Protein AF-A0A101MYC7-F1 (afdb_monomer_lite)

Foldseek 3Di:
DDDDPPPPQVVCLVVVCVVCVCQLVLLVVDDPVLLVLLVVLLVVDDLVRSCVVVVHDSVVSVVSLVVLLVSSVPDPDPPPCSSVSSSSSSVVD

Structure (mmCIF, N/CA/C/O backbone):
data_AF-A0A101MYC7-F1
#
_entry.id   AF-A0A101MYC7-F1
#
loop_
_atom_site.group_PDB
_atom_site.id
_atom_site.type_symbol
_atom_site.label_atom_id
_atom_site.label_alt_id
_atom_site.label_comp_id
_atom_site.label_asym_id
_atom_site.label_entity_id
_atom_site.label_seq_id
_atom_site.pdbx_PDB_ins_code
_atom_site.Cartn_x
_atom_site.Cartn_y
_atom_site.Cartn_z
_atom_site.occupancy
_atom_site.B_iso_or_equiv
_atom_site.auth_seq_id
_atom_site.auth_comp_id
_atom_site.auth_asym_id
_atom_site.auth_atom_id
_atom_site.pdbx_PDB_model_num
ATOM 1 N N . MET A 1 1 ? 9.261 8.828 -39.299 1.00 41.22 1 MET A N 1
ATOM 2 C CA . MET A 1 1 ? 9.239 8.783 -37.821 1.00 41.22 1 MET A CA 1
ATOM 3 C C . MET A 1 1 ? 8.441 7.564 -37.394 1.00 41.22 1 MET A C 1
ATOM 5 O O . MET A 1 1 ? 7.338 7.419 -37.911 1.00 41.22 1 MET A O 1
ATOM 9 N N . PRO A 1 2 ? 8.961 6.679 -36.529 1.00 40.94 2 PRO A N 1
ATOM 10 C CA . PRO A 1 2 ? 8.118 5.691 -35.869 1.00 40.94 2 PRO A CA 1
ATOM 11 C C . PRO A 1 2 ? 7.274 6.367 -34.762 1.00 40.94 2 PRO A C 1
ATOM 13 O O . PRO A 1 2 ? 7.654 7.439 -34.284 1.00 40.94 2 PRO A O 1
ATOM 16 N N . PRO A 1 3 ? 6.117 5.786 -34.400 1.00 43.59 3 PRO A N 1
ATOM 17 C CA . PRO A 1 3 ? 5.115 6.402 -33.529 1.00 43.59 3 PRO A CA 1
ATOM 18 C C . PRO A 1 3 ? 5.538 6.457 -32.050 1.00 43.59 3 PRO A C 1
ATOM 20 O O . PRO A 1 3 ? 6.318 5.632 -31.576 1.00 43.59 3 PRO A O 1
ATOM 23 N N . SER A 1 4 ? 4.998 7.453 -31.340 1.00 47.94 4 SER A N 1
ATOM 24 C CA . SER A 1 4 ? 5.214 7.745 -29.916 1.00 47.94 4 SER A CA 1
ATOM 25 C C . SER A 1 4 ? 4.794 6.577 -29.022 1.00 47.94 4 SER A C 1
ATOM 27 O O . SER A 1 4 ? 3.620 6.219 -28.964 1.00 47.94 4 SER A O 1
ATOM 29 N N . LEU A 1 5 ? 5.761 6.015 -28.297 1.00 45.56 5 LEU A N 1
ATOM 30 C CA . LEU A 1 5 ? 5.578 4.964 -27.299 1.00 45.56 5 LEU A CA 1
ATOM 31 C C . LEU A 1 5 ? 5.012 5.558 -25.998 1.00 45.56 5 LEU A C 1
ATOM 33 O O . LEU A 1 5 ? 5.757 5.840 -25.065 1.00 45.56 5 LEU A O 1
ATOM 37 N N . SER A 1 6 ? 3.690 5.699 -25.919 1.00 50.56 6 SER A N 1
ATOM 38 C CA . SER A 1 6 ? 2.962 5.778 -24.637 1.00 50.56 6 SER A CA 1
ATOM 39 C C . SER A 1 6 ? 2.466 4.394 -24.167 1.00 50.56 6 SER A C 1
ATOM 41 O O . SER A 1 6 ? 1.674 4.287 -23.236 1.00 50.56 6 SER A O 1
ATOM 43 N N . ASP A 1 7 ? 2.991 3.317 -24.764 1.00 47.34 7 ASP A N 1
ATOM 44 C CA . ASP A 1 7 ? 2.649 1.908 -24.513 1.00 47.34 7 ASP A CA 1
ATOM 45 C C . ASP A 1 7 ? 3.549 1.242 -23.446 1.00 47.34 7 ASP A C 1
ATOM 47 O O . ASP A 1 7 ? 4.143 0.181 -23.663 1.00 47.34 7 ASP A O 1
ATOM 51 N N . GLY A 1 8 ? 3.694 1.873 -22.276 1.00 53.00 8 GLY A N 1
ATOM 52 C CA . GLY A 1 8 ? 4.575 1.379 -21.205 1.00 53.00 8 GLY A CA 1
ATOM 53 C C . GLY A 1 8 ? 4.059 0.123 -20.488 1.00 53.00 8 GLY A C 1
ATOM 54 O O . GLY A 1 8 ? 4.827 -0.796 -20.212 1.00 53.00 8 GLY A O 1
ATOM 55 N N . GLY A 1 9 ? 2.750 0.031 -20.231 1.00 51.06 9 GLY A N 1
ATOM 56 C CA . GLY A 1 9 ? 2.196 -0.930 -19.262 1.00 51.06 9 GLY A CA 1
ATOM 57 C C . GLY A 1 9 ? 2.349 -2.416 -19.620 1.00 51.06 9 GLY A C 1
ATOM 58 O O . GLY A 1 9 ? 2.580 -3.242 -18.737 1.00 51.06 9 GLY A O 1
ATOM 59 N N . LEU A 1 10 ? 2.259 -2.777 -20.905 1.00 48.03 10 LEU A N 1
ATOM 60 C CA . LEU A 1 10 ? 2.380 -4.173 -21.356 1.00 48.03 10 LEU A CA 1
ATOM 61 C C . LEU A 1 10 ? 3.836 -4.619 -21.533 1.00 48.03 10 LEU A C 1
ATOM 63 O O . LEU A 1 10 ? 4.156 -5.774 -21.245 1.00 48.03 10 LEU A O 1
ATOM 67 N N . ARG A 1 11 ? 4.737 -3.710 -21.936 1.00 49.19 11 ARG A N 1
ATOM 68 C CA . ARG A 1 11 ? 6.181 -3.999 -21.991 1.00 49.19 11 ARG A CA 1
ATOM 69 C C . ARG A 1 11 ? 6.763 -4.208 -20.595 1.00 49.19 11 ARG A C 1
ATOM 71 O O . ARG A 1 11 ? 7.618 -5.077 -20.436 1.00 49.19 11 ARG A O 1
ATOM 78 N N . SER A 1 12 ? 6.240 -3.514 -19.580 1.00 52.44 12 SER A N 1
ATOM 79 C CA . SER A 1 12 ? 6.608 -3.764 -18.186 1.00 52.44 12 SER A CA 1
ATOM 80 C C . SER A 1 12 ? 6.362 -5.227 -17.804 1.00 52.44 12 SER A C 1
ATOM 82 O O . SER A 1 12 ? 7.270 -5.878 -17.317 1.00 52.44 12 SER A O 1
ATOM 84 N N . ALA A 1 13 ? 5.195 -5.814 -18.083 1.00 52.84 13 ALA A N 1
ATOM 85 C CA . ALA A 1 13 ? 4.839 -7.149 -17.576 1.00 52.84 13 ALA A CA 1
ATOM 86 C C . ALA A 1 13 ? 5.813 -8.292 -17.951 1.00 52.84 13 ALA A C 1
ATOM 88 O O . ALA A 1 13 ? 5.970 -9.226 -17.153 1.00 52.84 13 ALA A O 1
ATOM 89 N N . VAL A 1 14 ? 6.445 -8.222 -19.132 1.00 53.59 14 VAL A N 1
ATOM 90 C CA . VAL A 1 14 ? 7.444 -9.199 -19.611 1.00 53.59 14 VAL A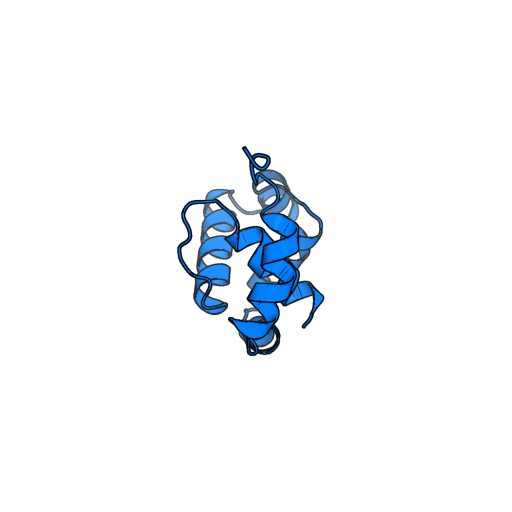 CA 1
ATOM 91 C C . VAL A 1 14 ? 8.838 -8.864 -19.082 1.00 53.59 14 VAL A C 1
ATOM 93 O O . VAL A 1 14 ? 9.484 -9.742 -18.514 1.00 53.59 14 VAL A O 1
ATOM 96 N N . VAL A 1 15 ? 9.261 -7.596 -19.166 1.00 58.09 15 VAL A N 1
ATOM 97 C CA . VAL A 1 15 ? 10.543 -7.134 -18.599 1.00 58.09 15 VAL A CA 1
ATOM 98 C C . VAL A 1 15 ? 10.603 -7.403 -17.091 1.00 58.09 15 VAL A C 1
ATOM 100 O O . VAL A 1 15 ? 11.637 -7.805 -16.577 1.00 58.09 15 VAL A O 1
ATOM 103 N N . LEU A 1 16 ? 9.481 -7.284 -16.380 1.00 56.91 16 LEU A N 1
ATOM 104 C CA . LEU A 1 16 ? 9.383 -7.516 -14.937 1.00 56.91 16 LEU A CA 1
ATOM 105 C C . LEU A 1 16 ? 9.592 -8.971 -14.526 1.00 56.91 16 LEU A C 1
ATOM 107 O O . LEU A 1 16 ? 10.099 -9.216 -13.435 1.00 56.91 16 LEU A O 1
ATOM 111 N N . ARG A 1 17 ? 9.203 -9.935 -15.372 1.00 55.31 17 ARG A N 1
ATOM 112 C CA . ARG A 1 17 ? 9.447 -11.357 -15.090 1.00 55.31 17 ARG A CA 1
ATOM 113 C C . ARG A 1 17 ? 10.946 -11.653 -15.085 1.00 55.31 17 ARG A C 1
ATOM 115 O O . ARG A 1 17 ? 11.393 -12.425 -14.245 1.00 55.31 17 ARG A O 1
ATOM 122 N N . GLU A 1 18 ? 11.692 -11.051 -16.008 1.00 60.22 18 GLU A N 1
ATOM 123 C CA . GLU A 1 18 ? 13.144 -11.235 -16.091 1.00 60.22 18 GLU A CA 1
ATOM 124 C C . GLU A 1 18 ? 13.901 -10.359 -15.090 1.00 60.22 18 GLU A C 1
ATOM 126 O O . GLU A 1 18 ? 14.881 -10.809 -14.505 1.00 60.22 18 GLU A O 1
ATOM 131 N N . ALA A 1 19 ? 13.420 -9.139 -14.835 1.00 63.44 19 ALA A N 1
ATOM 132 C CA . ALA A 1 19 ? 14.061 -8.203 -13.918 1.00 63.44 19 ALA A CA 1
ATOM 133 C C . ALA A 1 19 ? 13.888 -8.588 -12.440 1.00 63.44 19 ALA A C 1
ATOM 135 O O . ALA A 1 19 ? 14.749 -8.262 -11.627 1.00 63.44 19 ALA A O 1
ATOM 136 N N . PHE A 1 20 ? 12.802 -9.284 -12.075 1.00 67.19 20 PHE A N 1
ATOM 137 C CA . PHE A 1 20 ? 12.512 -9.597 -10.674 1.00 67.19 20 PHE A CA 1
ATOM 138 C C . PHE A 1 20 ? 11.887 -10.994 -10.465 1.00 67.19 20 PHE A C 1
ATOM 140 O O . PHE A 1 20 ? 10.734 -11.121 -10.031 1.00 67.19 20 PHE A O 1
ATOM 147 N N . PRO A 1 21 ? 12.644 -12.077 -10.711 1.00 66.44 21 PRO A N 1
ATOM 148 C CA . PRO A 1 21 ? 12.147 -13.452 -10.595 1.00 66.44 21 PRO A CA 1
ATOM 149 C C . PRO A 1 21 ? 11.709 -13.848 -9.170 1.00 66.44 21 PRO A C 1
ATOM 151 O O . PRO A 1 21 ? 10.952 -14.801 -9.007 1.00 66.44 21 PRO A O 1
ATOM 154 N N . GLY A 1 22 ? 12.149 -13.117 -8.136 1.00 71.56 22 GLY A N 1
ATOM 155 C CA . GLY A 1 22 ? 11.820 -13.377 -6.728 1.00 71.56 22 GLY A CA 1
ATOM 156 C C . GLY A 1 22 ? 10.568 -12.673 -6.184 1.00 71.56 22 GLY A C 1
ATOM 157 O O . GLY A 1 22 ? 10.182 -12.948 -5.049 1.00 71.56 22 GLY A O 1
ATOM 158 N N . LEU A 1 23 ? 9.916 -11.790 -6.957 1.00 74.69 23 LEU A N 1
ATOM 159 C CA . LEU A 1 23 ? 8.783 -10.969 -6.484 1.00 74.69 23 LEU A CA 1
ATOM 160 C C . LEU A 1 23 ? 7.643 -11.755 -5.814 1.00 74.69 23 LEU A C 1
ATOM 162 O O . LEU A 1 23 ? 7.191 -11.311 -4.758 1.00 74.69 23 LEU A O 1
ATOM 166 N N . PRO A 1 24 ? 7.182 -12.905 -6.349 1.00 74.88 24 PRO A N 1
ATOM 167 C CA . PRO A 1 24 ? 6.109 -13.674 -5.716 1.00 74.88 24 PRO A CA 1
ATOM 168 C C . PRO A 1 24 ? 6.453 -14.109 -4.282 1.00 74.88 24 PRO A C 1
ATOM 170 O O . PRO A 1 24 ? 5.632 -14.003 -3.373 1.00 74.88 24 PRO A O 1
ATOM 173 N N . GLY A 1 25 ? 7.706 -14.512 -4.037 1.00 80.06 25 GLY A N 1
ATOM 174 C CA . GLY A 1 25 ? 8.179 -14.884 -2.700 1.00 80.06 25 GLY A CA 1
ATOM 175 C C . GLY A 1 25 ? 8.257 -13.696 -1.734 1.00 80.06 25 GLY A C 1
ATOM 176 O O . GLY A 1 25 ? 8.050 -13.857 -0.531 1.00 80.06 25 GLY A O 1
ATOM 177 N N . LEU A 1 26 ? 8.490 -12.484 -2.246 1.00 84.38 26 LEU A N 1
ATOM 178 C CA . LEU A 1 26 ? 8.525 -11.266 -1.433 1.00 84.38 26 LEU A CA 1
ATOM 179 C C . LEU A 1 26 ? 7.142 -10.892 -0.882 1.00 84.38 26 LEU A C 1
ATOM 181 O O . LEU A 1 26 ? 7.054 -10.371 0.229 1.00 84.38 26 LEU A O 1
ATOM 185 N N . VAL A 1 27 ? 6.058 -11.240 -1.583 1.00 87.75 27 VAL A N 1
ATOM 186 C CA . VAL A 1 27 ? 4.679 -11.022 -1.102 1.00 87.75 27 VAL A CA 1
ATOM 187 C C . VAL A 1 27 ? 4.415 -11.778 0.208 1.00 87.75 27 VAL A C 1
ATOM 189 O O . VAL A 1 27 ? 3.686 -11.287 1.074 1.00 87.75 27 VAL A O 1
ATOM 192 N N . GLN A 1 28 ? 5.062 -12.928 0.427 1.00 87.50 28 GLN A N 1
ATOM 193 C CA . GLN A 1 28 ? 4.925 -13.679 1.680 1.00 87.50 28 GLN A CA 1
ATOM 194 C C . GLN A 1 28 ? 5.562 -12.967 2.886 1.00 87.50 28 GLN A C 1
ATOM 196 O O . GLN A 1 28 ? 5.129 -13.192 4.018 1.00 87.50 28 GLN A O 1
ATOM 201 N N . ARG A 1 29 ? 6.531 -12.065 2.660 1.00 89.81 29 ARG A N 1
ATOM 202 C CA . ARG A 1 29 ? 7.196 -11.261 3.707 1.00 89.81 29 ARG A CA 1
ATOM 203 C C . ARG A 1 29 ? 6.326 -10.112 4.219 1.00 89.81 29 ARG A C 1
ATOM 205 O O . ARG A 1 29 ? 6.650 -9.501 5.239 1.00 89.81 29 ARG A O 1
ATOM 212 N N . LEU A 1 30 ? 5.241 -9.791 3.514 1.00 93.69 30 LEU A N 1
ATOM 213 C CA . LEU A 1 30 ? 4.287 -8.781 3.947 1.00 93.69 30 LEU A CA 1
ATOM 214 C C . LEU A 1 30 ? 3.542 -9.256 5.198 1.00 93.69 30 LEU A C 1
ATOM 216 O O . LEU A 1 30 ? 3.136 -10.414 5.317 1.00 93.69 30 LEU A O 1
ATOM 220 N N . SER A 1 31 ? 3.324 -8.334 6.129 1.00 95.94 31 SER A N 1
ATOM 221 C CA . SER A 1 31 ? 2.452 -8.569 7.277 1.00 95.94 31 SER A CA 1
ATOM 222 C C . SER A 1 31 ? 1.003 -8.802 6.825 1.00 95.94 31 SER A C 1
ATOM 224 O O . SER A 1 31 ? 0.625 -8.399 5.721 1.00 95.94 31 SER A O 1
ATOM 226 N N . PRO A 1 32 ? 0.143 -9.394 7.676 1.00 95.19 32 PRO A N 1
ATOM 227 C CA . PRO A 1 32 ? -1.267 -9.589 7.342 1.00 95.19 32 PRO A CA 1
ATOM 228 C C . PRO A 1 32 ? -1.967 -8.300 6.889 1.00 95.19 32 PRO A C 1
ATOM 230 O O . PRO A 1 32 ? -2.675 -8.310 5.886 1.00 95.19 32 PRO A O 1
ATOM 233 N N . ARG A 1 33 ? -1.695 -7.175 7.564 1.00 95.06 33 ARG A N 1
ATOM 234 C CA . ARG A 1 33 ? -2.279 -5.872 7.220 1.00 95.06 33 ARG A CA 1
ATOM 235 C C . ARG A 1 33 ? -1.765 -5.324 5.890 1.00 95.06 33 ARG A C 1
ATOM 237 O O . ARG A 1 33 ? -2.520 -4.719 5.142 1.00 95.06 33 ARG A O 1
ATOM 244 N N . GLU A 1 34 ? -0.491 -5.537 5.576 1.00 96.00 34 GLU A N 1
ATOM 245 C CA . GLU A 1 34 ? 0.086 -5.126 4.291 1.00 96.00 34 GLU A CA 1
ATOM 246 C C . GLU A 1 34 ? -0.465 -5.958 3.129 1.00 96.00 34 GLU A C 1
ATOM 248 O O . GLU A 1 34 ? -0.729 -5.405 2.065 1.00 96.00 34 GLU A O 1
ATOM 253 N N . ARG A 1 35 ? -0.709 -7.258 3.338 1.00 94.81 35 ARG A N 1
ATOM 254 C CA . ARG A 1 35 ? -1.385 -8.106 2.344 1.00 94.81 35 ARG A CA 1
ATOM 255 C C . ARG A 1 35 ? -2.831 -7.685 2.112 1.00 94.81 35 ARG A C 1
ATOM 257 O O . ARG A 1 35 ? -3.255 -7.632 0.965 1.00 94.81 35 ARG A O 1
ATOM 264 N N . GLU A 1 36 ? -3.562 -7.346 3.172 1.00 95.38 36 GLU A N 1
ATOM 265 C CA . GLU A 1 36 ? -4.926 -6.811 3.068 1.00 95.38 36 GLU A CA 1
ATOM 266 C C . GLU A 1 36 ? -4.949 -5.512 2.249 1.00 95.38 36 GLU A C 1
ATOM 268 O O . GLU A 1 36 ? -5.702 -5.396 1.284 1.00 95.38 36 GLU A O 1
ATOM 273 N N . VAL A 1 37 ? -4.061 -4.563 2.571 1.00 96.56 37 VAL A N 1
ATOM 274 C CA . VAL A 1 37 ? -3.903 -3.319 1.802 1.00 96.56 37 VAL A CA 1
ATOM 275 C C . VAL A 1 37 ? -3.581 -3.626 0.338 1.00 96.56 37 VAL A C 1
ATOM 277 O O . VAL A 1 37 ? -4.213 -3.058 -0.549 1.00 96.56 37 VAL A O 1
ATOM 280 N N . LEU A 1 38 ? -2.639 -4.533 0.063 1.00 95.00 38 LEU A N 1
ATOM 281 C CA . LEU A 1 38 ? -2.250 -4.890 -1.301 1.00 95.00 38 LEU A CA 1
ATOM 282 C C . LEU A 1 38 ? -3.381 -5.567 -2.092 1.00 95.00 38 LEU A C 1
ATOM 284 O O . LEU A 1 38 ? -3.550 -5.269 -3.273 1.00 95.00 38 LEU A O 1
ATOM 288 N N . GLY A 1 39 ? -4.199 -6.402 -1.450 1.00 95.06 39 GLY A N 1
ATOM 289 C CA . GLY A 1 39 ? -5.390 -6.988 -2.068 1.00 95.06 39 GLY A CA 1
ATOM 290 C C . GLY A 1 39 ? -6.393 -5.920 -2.505 1.00 95.06 39 GLY A C 1
ATOM 291 O O . GLY A 1 39 ? -6.835 -5.903 -3.650 1.00 95.06 39 GLY A O 1
ATOM 292 N N . LEU A 1 40 ? -6.665 -4.9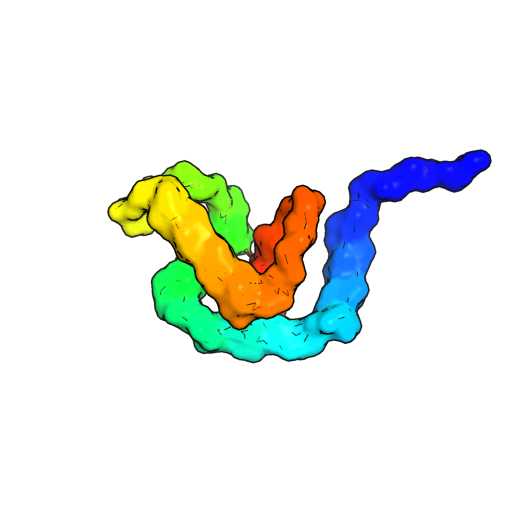41 -1.643 1.00 95.12 40 LEU A N 1
ATOM 293 C CA . LEU A 1 40 ? -7.558 -3.826 -1.972 1.00 95.12 40 LEU A CA 1
ATOM 294 C C . LEU A 1 40 ? -6.982 -2.888 -3.047 1.00 95.12 40 LEU A C 1
ATOM 296 O O . LEU A 1 40 ? -7.721 -2.310 -3.845 1.00 95.12 40 LEU A O 1
ATOM 300 N N . ILE A 1 41 ? -5.656 -2.742 -3.106 1.00 94.00 41 ILE A N 1
ATOM 301 C CA . ILE A 1 41 ? -4.976 -2.072 -4.221 1.00 94.00 41 ILE A CA 1
ATOM 302 C C . ILE A 1 41 ? -5.220 -2.841 -5.527 1.00 94.00 41 ILE A C 1
ATOM 304 O O . ILE A 1 41 ? -5.506 -2.208 -6.544 1.00 94.00 41 ILE A O 1
ATOM 308 N N . ALA A 1 42 ? -5.131 -4.175 -5.501 1.00 93.00 42 ALA A N 1
ATOM 309 C CA . ALA A 1 42 ? -5.366 -5.036 -6.660 1.00 93.00 42 ALA A CA 1
ATOM 310 C C . ALA A 1 42 ? -6.828 -5.007 -7.142 1.00 93.00 42 ALA A C 1
ATOM 312 O O . ALA A 1 42 ? -7.073 -5.102 -8.340 1.00 93.00 42 ALA A O 1
ATOM 313 N N . GLU A 1 43 ? -7.787 -4.769 -6.244 1.00 93.06 43 GLU A N 1
ATOM 314 C CA . GLU A 1 43 ? -9.185 -4.472 -6.595 1.00 93.06 43 GLU A CA 1
ATOM 315 C C . GLU A 1 43 ? -9.380 -3.093 -7.261 1.00 93.06 43 GLU A C 1
ATOM 317 O O . GLU A 1 43 ? -10.491 -2.744 -7.659 1.00 93.06 43 GLU A O 1
ATOM 322 N N . GLY A 1 44 ? -8.330 -2.270 -7.363 1.00 91.19 44 GLY A N 1
ATOM 323 C CA . GLY A 1 44 ? -8.399 -0.939 -7.969 1.00 91.19 44 GLY A CA 1
ATOM 324 C C . GLY A 1 44 ? -8.937 0.153 -7.039 1.00 91.19 44 GLY A C 1
ATOM 325 O O . GLY A 1 44 ? -9.356 1.212 -7.509 1.00 91.19 44 GLY A O 1
ATOM 326 N N . ARG A 1 45 ? -8.934 -0.056 -5.714 1.00 91.38 45 ARG A N 1
ATOM 327 C CA . ARG A 1 45 ? -9.394 0.961 -4.752 1.00 91.38 45 ARG A CA 1
ATOM 328 C C . ARG A 1 45 ? -8.453 2.171 -4.721 1.00 91.38 45 ARG A C 1
ATOM 330 O O . ARG A 1 45 ? -7.229 2.034 -4.783 1.00 91.38 45 ARG A O 1
ATOM 337 N N . THR A 1 46 ? -9.025 3.366 -4.558 1.00 93.88 46 THR A N 1
ATOM 338 C CA . THR A 1 46 ? -8.276 4.606 -4.284 1.00 93.88 46 THR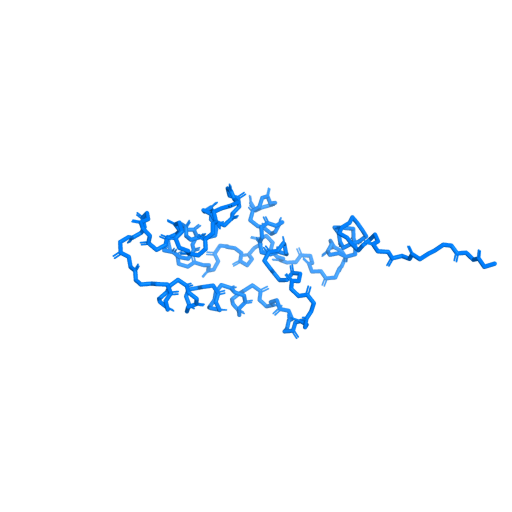 A CA 1
ATOM 339 C C . THR A 1 46 ? -7.764 4.632 -2.841 1.00 93.88 46 THR A C 1
ATOM 341 O O . THR A 1 46 ? -8.259 3.893 -1.990 1.00 93.88 46 THR A O 1
ATOM 344 N N . ASN A 1 47 ? -6.811 5.515 -2.526 1.00 93.88 47 ASN A N 1
ATOM 345 C CA . ASN A 1 47 ? -6.309 5.670 -1.152 1.00 93.88 47 ASN A CA 1
ATOM 346 C C . ASN A 1 47 ? -7.411 6.109 -0.172 1.00 93.88 47 ASN A C 1
ATOM 348 O O . ASN A 1 47 ? -7.490 5.578 0.932 1.00 93.88 47 ASN A O 1
ATOM 352 N N . ALA A 1 48 ? -8.324 6.981 -0.608 1.00 95.19 48 ALA A N 1
ATOM 353 C CA . ALA A 1 48 ? -9.517 7.337 0.158 1.00 95.19 48 ALA A CA 1
ATOM 354 C C . ALA A 1 48 ? -10.469 6.140 0.361 1.00 95.19 48 ALA A C 1
ATOM 356 O O . ALA A 1 48 ? -11.047 5.976 1.434 1.00 95.19 48 ALA A O 1
ATOM 357 N N . GLY A 1 49 ? -10.628 5.277 -0.651 1.00 96.12 49 GLY A N 1
ATOM 358 C CA . GLY A 1 49 ? -11.420 4.048 -0.540 1.00 96.12 49 GLY A CA 1
ATOM 359 C C . GLY A 1 49 ? -10.819 3.059 0.460 1.00 96.12 49 GLY A C 1
ATOM 360 O O . GLY A 1 49 ? -11.528 2.558 1.330 1.00 96.12 49 GLY A O 1
ATOM 361 N N . LEU A 1 50 ? -9.500 2.859 0.387 1.00 95.94 50 LEU A N 1
ATOM 362 C CA . LEU A 1 50 ? -8.718 2.077 1.348 1.00 95.94 50 LEU A CA 1
ATOM 363 C C . LEU A 1 50 ? -8.896 2.610 2.772 1.00 95.94 50 LEU A C 1
ATOM 365 O O . LEU A 1 50 ? -9.226 1.847 3.671 1.00 95.94 50 LEU A O 1
ATOM 369 N N . ALA A 1 51 ? -8.727 3.918 2.968 1.00 96.88 51 ALA A N 1
ATOM 370 C CA . ALA A 1 51 ? -8.851 4.575 4.268 1.00 96.88 51 ALA A CA 1
ATOM 371 C C . ALA A 1 51 ? -10.223 4.315 4.910 1.00 96.88 51 ALA A C 1
ATOM 373 O O . ALA A 1 51 ? -10.302 3.921 6.074 1.00 96.88 51 ALA A O 1
ATOM 374 N N . LYS A 1 52 ? -11.299 4.452 4.123 1.00 97.06 52 LYS A N 1
ATOM 375 C CA . LYS A 1 52 ? -12.671 4.168 4.565 1.00 97.06 52 LYS A CA 1
ATOM 376 C C . LYS A 1 52 ? -12.872 2.702 4.937 1.00 97.06 52 LYS A C 1
ATOM 378 O O . LYS A 1 52 ? -13.408 2.424 6.001 1.00 97.06 52 LYS A O 1
ATOM 383 N N . GLN A 1 53 ? -12.445 1.779 4.079 1.00 96.06 53 GLN A N 1
ATOM 384 C CA . GLN A 1 53 ? -12.659 0.345 4.290 1.00 96.06 53 GLN A CA 1
ATOM 385 C C . GLN A 1 53 ? -11.852 -0.201 5.473 1.00 96.06 53 GLN A C 1
ATOM 387 O O . GLN A 1 53 ? -12.308 -1.084 6.192 1.00 96.06 53 GLN A O 1
ATOM 392 N N . LEU A 1 54 ? -10.658 0.346 5.681 1.00 96.06 54 LEU A N 1
ATOM 393 C CA . LEU A 1 54 ? -9.726 -0.081 6.716 1.00 96.06 54 LEU A CA 1
ATOM 394 C C . LEU A 1 54 ? -9.882 0.697 8.030 1.00 96.06 54 LEU A C 1
ATOM 396 O O . LEU A 1 54 ? -9.184 0.366 8.990 1.00 96.06 54 LEU A O 1
ATOM 400 N N . PHE A 1 55 ? -10.766 1.701 8.069 1.00 96.81 55 PHE A N 1
ATOM 401 C CA . PHE A 1 55 ? -10.994 2.612 9.197 1.00 96.81 55 PHE A CA 1
ATOM 402 C C . PHE A 1 55 ? -9.710 3.301 9.695 1.00 96.81 55 PHE A C 1
ATOM 404 O O . PHE A 1 55 ? -9.454 3.395 10.894 1.00 96.81 55 PHE A O 1
ATOM 411 N N . ILE A 1 56 ? -8.883 3.786 8.765 1.00 96.50 56 ILE A N 1
ATOM 412 C CA . ILE A 1 56 ? -7.627 4.503 9.046 1.00 96.50 56 ILE A CA 1
ATOM 413 C C . ILE A 1 56 ? -7.535 5.786 8.213 1.00 96.50 56 ILE A C 1
ATOM 415 O O . ILE A 1 56 ? -8.314 5.996 7.289 1.00 96.50 56 ILE A O 1
ATOM 419 N N . SER A 1 57 ? -6.569 6.657 8.512 1.00 97.81 57 SER A N 1
ATOM 420 C CA . SER A 1 57 ? -6.334 7.864 7.712 1.00 97.81 57 SER A CA 1
ATOM 421 C C . SER A 1 57 ? -5.670 7.550 6.367 1.00 97.81 57 SER A C 1
ATOM 423 O O . SER A 1 57 ? -4.929 6.575 6.232 1.00 97.81 57 SER A O 1
ATOM 425 N N . GLU A 1 58 ? -5.847 8.427 5.376 1.00 96.50 58 GLU A N 1
ATOM 426 C CA . GLU A 1 58 ? -5.124 8.324 4.098 1.00 96.50 58 GLU A CA 1
ATOM 427 C C . GLU A 1 58 ? -3.600 8.394 4.284 1.00 96.50 58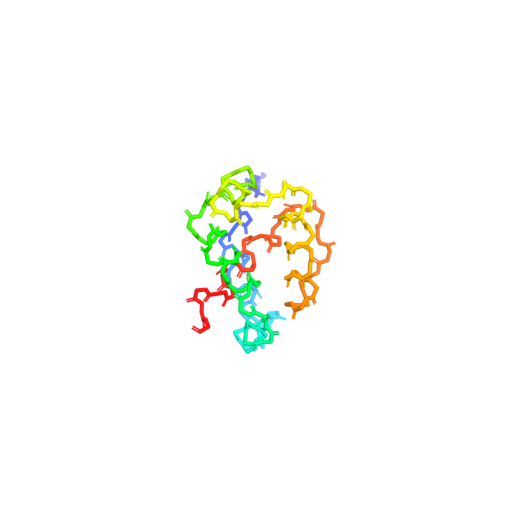 GLU A C 1
ATOM 429 O O . GLU A 1 58 ? -2.854 7.723 3.573 1.00 96.50 58 GLU A O 1
ATOM 434 N N . ALA A 1 59 ? -3.120 9.135 5.289 1.00 96.25 59 ALA A N 1
ATOM 435 C CA . ALA A 1 59 ? -1.705 9.156 5.652 1.00 96.25 59 ALA A CA 1
ATOM 436 C C . ALA A 1 59 ? -1.211 7.777 6.128 1.00 96.25 59 ALA A C 1
ATOM 438 O O . ALA A 1 59 ? -0.125 7.343 5.743 1.00 96.25 59 ALA A O 1
ATOM 439 N N . ALA A 1 60 ? -2.018 7.057 6.915 1.00 96.12 60 ALA A N 1
ATOM 440 C CA . ALA A 1 60 ? -1.705 5.691 7.325 1.00 96.12 60 ALA A CA 1
ATOM 441 C C . ALA A 1 60 ? -1.725 4.722 6.132 1.00 96.12 60 ALA A C 1
ATOM 443 O O . ALA A 1 60 ? -0.836 3.879 6.021 1.00 96.12 60 ALA A O 1
ATOM 444 N N . VAL A 1 61 ? -2.671 4.881 5.197 1.00 96.62 61 VAL A N 1
ATOM 445 C CA . VAL A 1 61 ? -2.684 4.125 3.931 1.00 96.62 61 VAL A CA 1
ATOM 446 C C . VAL A 1 61 ? -1.400 4.367 3.137 1.00 96.62 61 VAL A C 1
ATOM 448 O O . VAL A 1 61 ? -0.743 3.408 2.743 1.00 96.62 61 VAL A O 1
ATOM 451 N N . ASN A 1 62 ? -0.997 5.626 2.949 1.00 95.12 62 ASN A N 1
ATOM 452 C CA . ASN A 1 62 ? 0.238 5.971 2.239 1.00 95.12 62 ASN A CA 1
ATOM 453 C C . ASN A 1 62 ? 1.475 5.361 2.911 1.00 95.12 62 ASN A C 1
ATOM 455 O O . ASN A 1 62 ? 2.357 4.854 2.221 1.00 95.12 62 ASN A O 1
ATOM 459 N N . LYS A 1 63 ? 1.515 5.337 4.250 1.00 96.25 63 LYS A N 1
ATOM 460 C CA . LYS A 1 63 ? 2.582 4.670 5.006 1.00 96.25 63 LYS A CA 1
ATOM 461 C C . LYS A 1 63 ? 2.610 3.160 4.749 1.00 96.25 63 LYS A C 1
ATOM 463 O O . LYS A 1 63 ? 3.680 2.609 4.516 1.00 96.25 63 LYS A O 1
ATOM 468 N N . HIS A 1 64 ? 1.455 2.492 4.755 1.00 96.50 64 HIS A N 1
ATOM 469 C CA . HIS A 1 64 ? 1.382 1.071 4.407 1.00 96.50 64 HIS A CA 1
ATOM 470 C C . HIS A 1 64 ? 1.843 0.811 2.969 1.00 96.50 64 HIS A C 1
ATOM 472 O O . HIS A 1 64 ? 2.604 -0.123 2.747 1.00 96.50 64 HIS A O 1
ATOM 478 N N . ILE A 1 65 ? 1.437 1.649 2.013 1.00 94.56 65 ILE A N 1
ATOM 479 C CA . ILE A 1 65 ? 1.854 1.544 0.608 1.00 94.56 65 ILE A CA 1
ATOM 480 C C . ILE A 1 65 ? 3.374 1.685 0.469 1.00 94.56 65 ILE A C 1
ATOM 482 O O . ILE A 1 65 ? 3.990 0.866 -0.207 1.00 94.56 65 ILE A O 1
ATOM 486 N N . GLY A 1 66 ? 3.978 2.677 1.132 1.00 93.56 66 GLY A N 1
ATOM 487 C CA . GLY A 1 66 ? 5.432 2.852 1.153 1.00 93.56 66 GLY A CA 1
ATOM 488 C C . GLY A 1 66 ? 6.143 1.604 1.676 1.00 93.56 66 GLY A C 1
ATOM 489 O O . GLY A 1 66 ? 6.954 1.018 0.968 1.00 93.56 66 GLY A O 1
ATOM 490 N N . ASN A 1 67 ? 5.730 1.115 2.849 1.00 94.94 67 ASN A N 1
ATOM 491 C CA . ASN A 1 67 ? 6.306 -0.091 3.446 1.00 94.94 67 ASN A CA 1
ATOM 492 C C . ASN A 1 67 ? 6.157 -1.338 2.556 1.00 94.94 67 ASN A C 1
ATOM 494 O O . ASN A 1 67 ? 7.040 -2.193 2.549 1.00 94.94 67 ASN A O 1
ATOM 498 N N . ILE A 1 68 ? 5.039 -1.473 1.831 1.00 94.44 68 ILE A N 1
ATOM 499 C CA . ILE A 1 68 ? 4.837 -2.567 0.872 1.00 94.44 68 ILE A CA 1
ATOM 500 C C . ILE A 1 68 ? 5.864 -2.466 -0.253 1.00 94.44 68 ILE A C 1
ATOM 502 O O . ILE A 1 68 ? 6.500 -3.465 -0.572 1.00 94.44 68 ILE A O 1
ATOM 506 N N . PHE A 1 69 ? 6.039 -1.283 -0.844 1.00 91.00 69 PHE A N 1
ATOM 507 C CA . PHE A 1 69 ? 6.997 -1.094 -1.933 1.00 91.00 69 PHE A CA 1
ATOM 508 C C . PHE A 1 69 ? 8.427 -1.393 -1.491 1.00 91.00 69 PHE A C 1
ATOM 510 O O . PHE A 1 69 ? 9.128 -2.106 -2.204 1.00 91.00 69 PHE A O 1
ATOM 517 N N . ASP A 1 70 ? 8.807 -0.947 -0.295 1.00 90.62 70 ASP A N 1
ATOM 518 C CA . ASP A 1 70 ? 10.124 -1.223 0.276 1.00 90.62 70 ASP A CA 1
ATOM 519 C C . ASP A 1 70 ? 10.325 -2.728 0.518 1.00 90.62 70 ASP A C 1
ATOM 521 O O . ASP A 1 70 ? 11.357 -3.290 0.174 1.00 90.62 70 ASP A O 1
ATOM 525 N N . LYS A 1 71 ? 9.317 -3.431 1.055 1.00 91.19 71 LYS A N 1
ATOM 526 C CA . LYS A 1 71 ? 9.396 -4.884 1.315 1.00 91.19 71 LYS A CA 1
ATOM 527 C C . LYS A 1 71 ? 9.395 -5.747 0.058 1.00 91.19 71 LYS A C 1
ATOM 529 O O . LYS A 1 71 ? 9.859 -6.887 0.105 1.00 91.19 71 LYS A O 1
ATOM 534 N N . LEU A 1 72 ? 8.836 -5.227 -1.028 1.00 89.62 72 LEU A N 1
ATOM 535 C CA . LEU A 1 72 ? 8.856 -5.858 -2.342 1.00 89.62 72 LEU A CA 1
ATOM 536 C C . LEU A 1 72 ? 10.106 -5.471 -3.155 1.00 89.62 72 LEU A C 1
ATOM 538 O O . LEU A 1 72 ? 10.192 -5.871 -4.313 1.00 89.62 72 LEU A O 1
ATOM 542 N N . ASP A 1 73 ? 11.048 -4.716 -2.567 1.00 85.94 73 ASP A N 1
ATOM 543 C CA . ASP A 1 73 ? 12.254 -4.188 -3.222 1.00 85.94 73 ASP A CA 1
ATOM 544 C C . ASP A 1 73 ? 11.934 -3.473 -4.549 1.00 85.94 73 ASP A C 1
ATOM 546 O O . ASP A 1 73 ? 12.664 -3.566 -5.540 1.00 85.94 73 ASP A O 1
ATOM 550 N N . LEU A 1 74 ? 10.801 -2.761 -4.593 1.00 83.88 74 LEU A N 1
ATOM 551 C CA . LEU A 1 74 ? 10.382 -2.059 -5.799 1.00 83.88 74 LEU A CA 1
ATOM 552 C C . LEU A 1 74 ? 11.188 -0.765 -5.947 1.00 83.88 74 LEU A C 1
ATOM 554 O O . LEU A 1 74 ? 11.166 0.072 -5.040 1.00 83.88 74 LEU A O 1
ATOM 558 N N . PRO A 1 75 ? 11.855 -0.549 -7.096 1.00 75.88 75 PRO A N 1
ATOM 559 C CA . PRO A 1 75 ? 12.676 0.632 -7.301 1.00 75.88 75 PRO A CA 1
ATOM 560 C C . PRO A 1 75 ? 11.835 1.895 -7.161 1.00 75.88 75 PRO A C 1
ATOM 562 O O . PRO A 1 75 ? 10.669 1.932 -7.570 1.00 75.88 75 PRO A O 1
ATOM 565 N N . VAL A 1 76 ? 12.442 2.943 -6.600 1.00 70.12 76 VAL A N 1
ATOM 566 C CA . VAL A 1 76 ? 11.830 4.267 -6.480 1.00 70.12 76 VAL A CA 1
ATOM 567 C C . VAL A 1 76 ? 11.756 4.896 -7.868 1.00 70.12 76 VAL A C 1
ATOM 569 O O . VAL A 1 76 ? 12.562 5.741 -8.228 1.00 70.12 76 VAL A O 1
ATOM 572 N N . ASP A 1 77 ? 10.808 4.429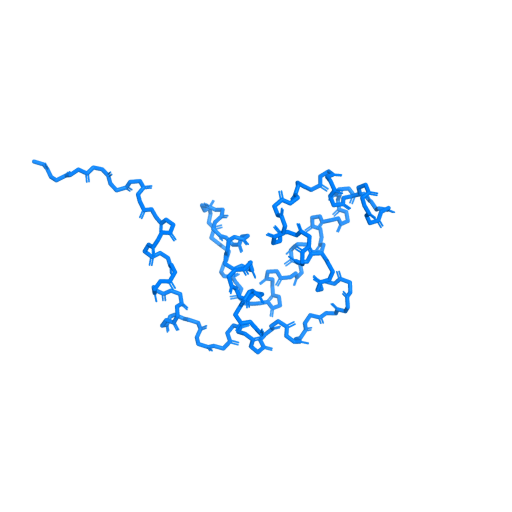 -8.672 1.00 65.19 77 ASP A N 1
ATOM 573 C CA . ASP A 1 77 ? 10.588 4.950 -10.011 1.00 65.19 77 ASP A CA 1
ATOM 574 C C . ASP A 1 77 ? 9.661 6.169 -9.953 1.00 65.19 77 ASP A C 1
ATOM 576 O O . ASP A 1 77 ? 8.742 6.234 -9.118 1.00 65.19 77 ASP A O 1
ATOM 580 N N . THR A 1 78 ? 9.942 7.142 -10.814 1.00 51.28 78 THR A N 1
ATOM 581 C CA . THR A 1 78 ? 9.341 8.485 -10.813 1.00 51.28 78 THR A CA 1
ATOM 582 C C . THR A 1 78 ? 8.010 8.504 -11.574 1.00 51.28 78 THR A C 1
ATOM 584 O O . THR A 1 78 ? 7.164 9.347 -11.291 1.00 51.28 78 THR A O 1
ATOM 587 N N . ASP A 1 79 ? 7.763 7.507 -12.434 1.00 58.28 79 ASP A N 1
ATOM 588 C CA . ASP A 1 79 ? 6.605 7.447 -13.345 1.00 58.28 79 ASP A CA 1
ATOM 589 C C . ASP A 1 79 ? 5.401 6.625 -12.828 1.00 58.28 79 ASP A C 1
ATOM 591 O O . ASP A 1 79 ? 4.486 6.269 -13.567 1.00 58.28 79 ASP A O 1
ATOM 595 N N . GLY A 1 80 ? 5.338 6.323 -11.525 1.00 59.25 80 GLY A N 1
ATOM 596 C CA . GLY A 1 80 ? 4.118 5.778 -10.898 1.00 59.25 80 GLY A CA 1
ATOM 597 C C . GLY A 1 80 ? 3.847 4.282 -11.127 1.00 59.25 80 GLY A C 1
ATOM 598 O O . GLY A 1 80 ? 2.853 3.746 -10.629 1.00 59.25 80 GLY A O 1
ATOM 599 N N . HIS A 1 81 ? 4.749 3.561 -11.792 1.00 76.69 81 HIS A N 1
ATOM 600 C CA . HIS A 1 81 ? 4.568 2.140 -12.104 1.00 76.69 81 HIS A CA 1
ATOM 601 C C . HIS A 1 81 ? 4.581 1.208 -10.881 1.00 76.69 81 HIS A C 1
ATOM 603 O O . HIS A 1 81 ? 3.999 0.126 -10.942 1.00 76.69 81 HIS A O 1
ATOM 609 N N . ARG A 1 82 ? 5.151 1.625 -9.739 1.00 85.62 82 ARG A N 1
ATOM 610 C CA . ARG A 1 82 ? 5.293 0.798 -8.519 1.00 85.62 82 ARG A CA 1
ATOM 611 C C . ARG A 1 82 ? 3.995 0.157 -8.030 1.00 85.62 82 ARG A C 1
ATOM 613 O O . ARG A 1 82 ? 4.008 -0.995 -7.605 1.00 85.62 82 ARG A O 1
ATOM 620 N N . ARG A 1 83 ? 2.861 0.861 -8.127 1.00 87.62 83 ARG A N 1
ATOM 621 C CA . ARG A 1 83 ? 1.558 0.303 -7.722 1.00 87.62 83 ARG A CA 1
ATOM 622 C C . ARG A 1 83 ? 1.153 -0.863 -8.623 1.00 87.62 83 ARG A C 1
ATOM 624 O O . ARG A 1 83 ? 0.714 -1.890 -8.120 1.00 87.62 83 ARG A O 1
ATOM 631 N N . VAL A 1 84 ? 1.362 -0.729 -9.933 1.00 85.06 84 VAL A N 1
ATOM 632 C CA . VAL A 1 84 ? 1.118 -1.804 -10.908 1.00 85.06 84 VAL A CA 1
ATOM 633 C C . VAL A 1 84 ? 2.061 -2.979 -10.649 1.00 85.06 84 VAL A C 1
ATOM 635 O O . VAL A 1 84 ? 1.614 -4.122 -10.656 1.00 85.06 84 VAL A O 1
ATOM 638 N N . LEU A 1 85 ? 3.338 -2.714 -10.346 1.00 84.06 85 LEU A N 1
ATOM 639 C CA . LEU A 1 85 ? 4.314 -3.762 -10.021 1.00 84.06 85 LEU A CA 1
ATOM 640 C C . LEU A 1 85 ? 3.896 -4.574 -8.796 1.00 84.06 85 LEU A C 1
ATOM 642 O O . LEU A 1 85 ? 3.907 -5.802 -8.838 1.00 84.06 85 LEU A O 1
ATOM 646 N N . ALA A 1 86 ? 3.480 -3.889 -7.729 1.00 87.94 86 ALA A N 1
ATOM 647 C CA . ALA A 1 86 ? 3.024 -4.533 -6.506 1.00 87.94 86 ALA A CA 1
ATOM 648 C C . ALA A 1 86 ? 1.787 -5.413 -6.755 1.00 87.94 86 ALA A C 1
ATOM 650 O O . 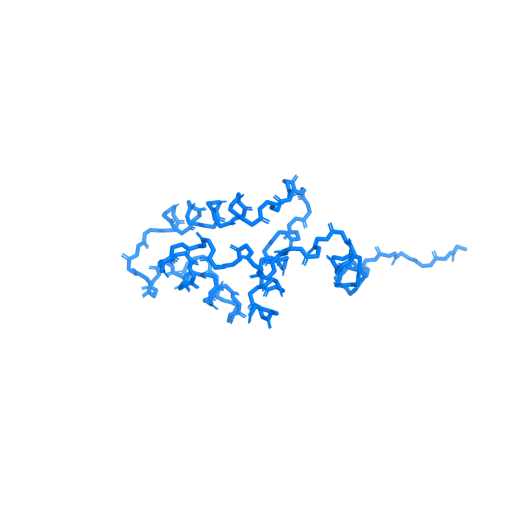ALA A 1 86 ? 1.721 -6.537 -6.261 1.00 87.94 86 ALA A O 1
ATOM 651 N N . VAL A 1 87 ? 0.834 -4.938 -7.566 1.00 89.75 87 VAL A N 1
ATOM 652 C CA . VAL A 1 87 ? -0.359 -5.717 -7.939 1.00 89.75 87 VAL A CA 1
ATOM 653 C C . VAL A 1 87 ? 0.012 -6.939 -8.774 1.00 89.75 87 VAL A C 1
ATOM 655 O O . VAL A 1 87 ? -0.467 -8.035 -8.500 1.00 89.75 87 VAL A O 1
ATOM 658 N N . LEU A 1 88 ? 0.892 -6.788 -9.765 1.00 86.94 88 LEU A N 1
ATOM 659 C CA . LEU A 1 88 ? 1.349 -7.918 -10.575 1.00 86.94 88 LEU A CA 1
ATOM 660 C C . LEU A 1 88 ? 2.100 -8.959 -9.740 1.00 86.94 88 LEU A C 1
ATOM 662 O O . LEU A 1 88 ? 1.944 -10.150 -9.993 1.00 86.94 88 LEU A O 1
ATOM 666 N N . ALA A 1 89 ? 2.889 -8.528 -8.752 1.00 85.19 89 ALA A N 1
ATOM 667 C CA . ALA A 1 89 ? 3.535 -9.432 -7.806 1.00 85.19 89 ALA A CA 1
ATOM 668 C C . ALA A 1 89 ? 2.495 -10.198 -6.974 1.00 85.19 89 ALA A C 1
ATOM 670 O O . ALA A 1 89 ? 2.593 -11.414 -6.861 1.00 85.19 89 ALA A O 1
ATOM 671 N N . PHE A 1 90 ? 1.473 -9.507 -6.458 1.00 88.19 90 PHE A N 1
ATOM 672 C CA . PHE A 1 90 ? 0.392 -10.108 -5.672 1.00 88.19 90 PHE A CA 1
ATOM 673 C C . PHE A 1 90 ? -0.427 -11.139 -6.457 1.00 88.19 90 PHE A C 1
ATOM 675 O O . PHE A 1 90 ? -0.678 -12.226 -5.955 1.00 88.19 90 PHE A O 1
ATOM 682 N N . LEU A 1 91 ? -0.809 -10.832 -7.699 1.00 87.06 91 LEU A N 1
ATOM 683 C CA . LEU A 1 91 ? -1.625 -11.725 -8.535 1.00 87.06 91 LEU A CA 1
ATOM 684 C C . LEU A 1 91 ? -0.869 -12.967 -9.041 1.00 87.06 91 LEU A C 1
ATOM 686 O O . LEU A 1 91 ? -1.488 -13.878 -9.584 1.00 87.06 91 LEU A O 1
ATOM 690 N N . ARG A 1 92 ? 0.463 -12.982 -8.921 1.00 82.81 92 ARG A N 1
ATOM 691 C CA . ARG A 1 92 ? 1.335 -14.093 -9.333 1.00 82.81 92 ARG A CA 1
ATOM 692 C C . ARG A 1 92 ? 1.876 -14.902 -8.144 1.00 82.81 92 ARG A C 1
ATOM 694 O O . ARG A 1 92 ? 2.664 -15.817 -8.383 1.00 82.81 92 ARG A O 1
ATOM 701 N N . ALA A 1 93 ? 1.535 -14.513 -6.914 1.00 78.75 93 ALA A N 1
ATOM 702 C CA . ALA A 1 93 ? 2.005 -15.128 -5.672 1.00 78.75 93 ALA A CA 1
ATOM 703 C C . ALA A 1 93 ? 1.178 -16.346 -5.252 1.00 78.75 93 ALA A C 1
ATOM 705 O O . ALA A 1 93 ? -0.011 -16.423 -5.631 1.00 78.75 93 ALA A O 1
#

Sequence (93 aa):
MPPSLSDGGLRSAVVLREAFPGLPGLVQRLSPREREVLGLIAEGRTNAGLAKQLFISEAAVNKHIGNIFDKLDLPVDTDGHRRVLAVLAFLRA

Radius of gyration: 14.24 Å; chains: 1; bounding box: 27×24×47 Å

Organism: NCBI:txid67350

pLDDT: mean 80.5, std 17.78, range [40.94, 97.81]

InterPro domains:
  IPR000792 Transcription regulator LuxR, C-terminal [PF00196] (29-75)
  IPR000792 Transcription regulator LuxR, C-terminal [PR00038] (30-44)
  IPR000792 Transcription regulator LuxR, C-terminal [PR00038] (44-60)
  IPR000792 Transcription regulator LuxR, C-terminal [PR00038] (60-72)
  IPR000792 Transcription regulator LuxR, C-terminal [PS50043] (23-93)
  IPR000792 Transcription regulator LuxR, C-terminal [SM00421] (27-89)
  IPR000792 Transcription regulator LuxR, C-terminal [cd06170] (30-91)
  IPR016032 Signal transduction response regulator, C-terminal effector [SSF46894] (17-75)
  IPR036388 Winged helix-like DNA-binding domain superfamily [G3DSA:1.10.10.10] (25-93)

Secondary structure (DSSP, 8-state):
-PPP---HHHHHHHHHHHH-TTHHHHHTTS-HHHHHHHHHHHTT--HHHHHHHHTS-HHHHHHHHHHHHHHTT----TTSTHHHHHHHHHHT-